Protein AF-A0A920SS11-F1 (afdb_monomer_lite)

Secondary structure (DSSP, 8-state):
-HHHHHHHHHHHHHHHHHHT---S-S--S-----HHHHHHS-----GGGHHHHHHHHHHHTT-----------PPPTTTT----HHHHHHHHHHHHHHHHSSPPPPPP---SS-TT-S-----

Foldseek 3Di:
DVVVLVLQQVLQVLLCVLLVDDDNGLQPVDDDDDPVLVVQFPDDDDDSLRSLLVSNQCSLLVHDDDDDDDDDDDDDVVNPDPDDVVSSVVNSVSNCDNRPDDDGRHHDDDDPDDPVPPDPPDD

Structure (mmCIF, N/CA/C/O backbone):
data_AF-A0A920SS11-F1
#
_entry.id   AF-A0A920SS11-F1
#
loop_
_atom_site.group_PDB
_atom_site.id
_atom_site.type_symbol
_atom_site.label_atom_id
_atom_site.label_alt_id
_atom_site.label_comp_id
_atom_site.label_asym_id
_atom_site.label_entity_id
_atom_site.label_seq_id
_atom_site.pdbx_PDB_ins_code
_atom_site.Cartn_x
_atom_site.Cartn_y
_atom_site.Cartn_z
_atom_site.occupancy
_atom_site.B_iso_or_equiv
_atom_site.auth_seq_id
_atom_site.auth_comp_id
_atom_site.auth_asym_id
_atom_site.auth_atom_id
_atom_site.pdbx_PDB_model_num
ATOM 1 N N . MET A 1 1 ? 10.824 -3.986 -18.381 1.00 70.19 1 MET A N 1
ATOM 2 C CA . MET A 1 1 ? 9.404 -4.287 -18.089 1.00 70.19 1 MET A CA 1
ATOM 3 C C . MET A 1 1 ? 9.231 -5.638 -17.402 1.00 70.19 1 MET A C 1
ATOM 5 O O . MET A 1 1 ? 8.760 -5.638 -16.275 1.00 70.19 1 MET A O 1
ATOM 9 N N . PHE A 1 2 ? 9.678 -6.755 -17.994 1.00 80.94 2 PHE A N 1
ATOM 10 C CA . PHE A 1 2 ? 9.505 -8.106 -17.424 1.00 80.94 2 PHE A CA 1
ATOM 11 C C . PHE A 1 2 ? 9.965 -8.250 -15.960 1.00 80.94 2 PHE A C 1
ATOM 13 O O . PHE A 1 2 ? 9.149 -8.534 -15.092 1.00 80.94 2 PHE A O 1
ATOM 20 N N . TRP A 1 3 ? 11.227 -7.936 -15.648 1.00 81.94 3 TRP A N 1
ATOM 21 C CA . TRP A 1 3 ? 11.760 -8.045 -14.278 1.00 81.94 3 TRP A CA 1
ATOM 22 C C . TRP A 1 3 ? 11.054 -7.156 -13.247 1.00 81.94 3 TRP A C 1
ATOM 24 O O . TRP A 1 3 ? 11.033 -7.484 -12.068 1.00 81.94 3 TRP A O 1
ATOM 34 N N . HIS A 1 4 ? 10.437 -6.053 -13.683 1.00 82.00 4 HIS A N 1
ATOM 35 C CA . HIS A 1 4 ? 9.613 -5.231 -12.790 1.00 82.00 4 HIS A CA 1
ATOM 36 C C . HIS A 1 4 ? 8.286 -5.903 -12.494 1.00 82.00 4 HIS A C 1
ATOM 38 O O . HIS A 1 4 ? 7.855 -5.903 -11.353 1.00 82.00 4 HIS A O 1
ATOM 44 N N . SER A 1 5 ? 7.658 -6.497 -13.509 1.00 83.75 5 SER A N 1
ATOM 45 C CA . SER A 1 5 ? 6.433 -7.268 -13.313 1.00 83.75 5 SER A CA 1
ATOM 46 C C . SER A 1 5 ? 6.680 -8.452 -12.376 1.00 83.75 5 SER A C 1
ATOM 48 O O . SER A 1 5 ? 5.892 -8.674 -11.464 1.00 83.75 5 SER A O 1
ATOM 50 N N . VAL A 1 6 ? 7.810 -9.151 -12.525 1.00 86.81 6 VAL A N 1
ATOM 51 C CA . VAL A 1 6 ? 8.217 -10.220 -11.598 1.00 86.81 6 VAL A CA 1
ATOM 52 C C . VAL A 1 6 ? 8.430 -9.677 -10.181 1.00 86.81 6 VAL A C 1
ATOM 54 O O . VAL A 1 6 ? 7.916 -10.258 -9.230 1.00 86.81 6 VAL A O 1
ATOM 57 N N . GLY A 1 7 ? 9.128 -8.546 -10.033 1.00 88.19 7 GLY A N 1
ATOM 58 C CA . GLY A 1 7 ? 9.332 -7.895 -8.736 1.00 88.19 7 GLY A CA 1
ATOM 59 C C . GLY A 1 7 ? 8.022 -7.489 -8.056 1.00 88.19 7 GLY A C 1
ATOM 60 O O . GLY A 1 7 ? 7.806 -7.832 -6.898 1.00 88.19 7 GLY A O 1
ATOM 61 N N . ASN A 1 8 ? 7.112 -6.837 -8.783 1.00 88.94 8 ASN A N 1
ATOM 62 C CA . ASN A 1 8 ? 5.800 -6.444 -8.263 1.00 88.94 8 ASN A CA 1
ATOM 63 C C . ASN A 1 8 ? 4.955 -7.661 -7.867 1.00 88.94 8 ASN A C 1
ATOM 65 O O . ASN A 1 8 ? 4.310 -7.644 -6.821 1.00 88.94 8 ASN A O 1
ATOM 69 N N . ARG A 1 9 ? 4.994 -8.744 -8.654 1.00 90.38 9 ARG A N 1
ATOM 70 C CA . ARG A 1 9 ? 4.311 -10.001 -8.311 1.00 90.38 9 ARG A CA 1
ATOM 71 C C . ARG A 1 9 ? 4.872 -10.630 -7.041 1.00 90.38 9 ARG A C 1
ATOM 73 O O . ARG A 1 9 ? 4.100 -11.113 -6.223 1.00 90.38 9 ARG A O 1
ATOM 80 N N . LEU A 1 10 ? 6.191 -10.595 -6.850 1.00 92.38 10 LEU A N 1
ATOM 81 C CA . LEU A 1 10 ? 6.817 -11.080 -5.620 1.00 92.38 10 LEU A CA 1
ATOM 82 C C . LEU A 1 10 ? 6.402 -10.237 -4.405 1.00 92.38 10 LEU A C 1
ATOM 84 O O . LEU A 1 10 ? 6.041 -10.797 -3.375 1.00 92.38 10 LEU A O 1
ATOM 88 N N . LEU A 1 11 ? 6.416 -8.905 -4.526 1.00 92.44 11 LEU A N 1
ATOM 89 C CA . LEU A 1 11 ? 5.961 -8.006 -3.458 1.00 92.44 11 LEU A CA 1
ATOM 90 C C . LEU A 1 11 ? 4.481 -8.233 -3.126 1.00 92.44 11 LEU A C 1
ATOM 92 O O . LEU A 1 11 ? 4.122 -8.322 -1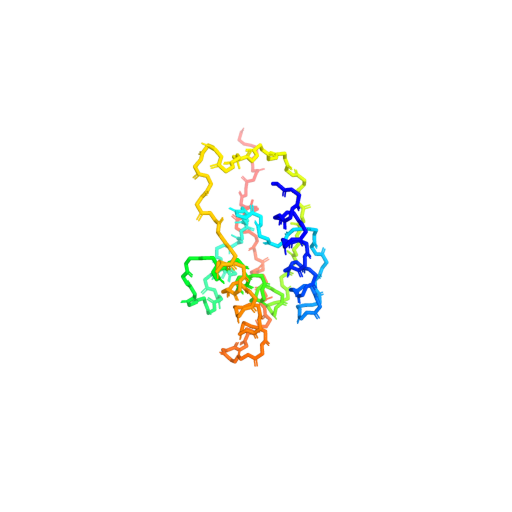.955 1.00 92.44 11 LEU A O 1
ATOM 96 N N . THR A 1 12 ? 3.643 -8.399 -4.149 1.00 93.88 12 THR A N 1
ATOM 97 C CA . THR A 1 12 ? 2.215 -8.702 -3.989 1.00 93.88 12 THR A CA 1
ATOM 98 C C . THR A 1 12 ? 2.014 -10.036 -3.278 1.00 93.88 12 THR A C 1
ATOM 100 O O . THR A 1 12 ? 1.271 -10.097 -2.305 1.00 93.88 12 THR A O 1
ATOM 103 N N . LEU A 1 13 ? 2.736 -11.087 -3.680 1.00 94.50 13 LEU A N 1
ATOM 104 C CA . LEU A 1 13 ? 2.679 -12.392 -3.021 1.00 94.50 13 LEU A CA 1
ATOM 105 C C . LEU A 1 13 ? 3.048 -12.297 -1.534 1.00 94.50 13 LEU A C 1
ATOM 107 O O . LEU A 1 13 ? 2.334 -12.828 -0.690 1.00 94.50 13 LEU A O 1
ATOM 111 N N . LEU A 1 14 ? 4.140 -11.604 -1.204 1.00 93.81 14 LEU A N 1
ATOM 112 C CA . LEU A 1 14 ? 4.574 -11.434 0.185 1.00 93.81 14 LEU A CA 1
ATOM 113 C C . LEU A 1 14 ? 3.571 -10.619 1.007 1.00 93.81 14 LEU A C 1
ATOM 115 O O . LEU A 1 14 ? 3.307 -10.963 2.156 1.00 93.81 14 LEU A O 1
ATOM 119 N N . SER A 1 15 ? 2.988 -9.574 0.416 1.00 93.81 15 SER A N 1
ATOM 120 C CA . SER A 1 15 ? 1.904 -8.820 1.045 1.00 93.81 15 SER A CA 1
ATOM 121 C C . SER A 1 15 ? 0.709 -9.726 1.333 1.00 93.81 15 SER A C 1
ATOM 123 O O . SER A 1 15 ? 0.244 -9.762 2.468 1.00 93.81 15 SER A O 1
ATOM 125 N N . ASN A 1 16 ? 0.250 -10.494 0.342 1.00 95.56 16 ASN A N 1
ATOM 126 C CA . ASN A 1 16 ? -0.888 -11.404 0.467 1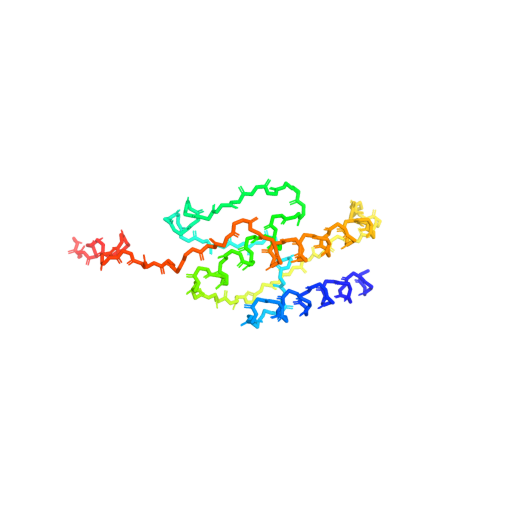.00 95.56 16 ASN A CA 1
ATOM 127 C C . ASN A 1 16 ? -0.664 -12.450 1.568 1.00 95.56 16 ASN A C 1
ATOM 129 O O . ASN A 1 16 ? -1.544 -12.653 2.393 1.00 95.56 16 ASN A O 1
ATOM 133 N N . ILE A 1 17 ? 0.534 -13.045 1.648 1.00 95.31 17 ILE A N 1
ATOM 134 C CA . ILE A 1 17 ? 0.886 -14.016 2.700 1.00 95.31 17 ILE A CA 1
ATOM 135 C C . ILE A 1 17 ? 0.747 -13.411 4.103 1.00 95.31 17 ILE A C 1
ATOM 137 O O . ILE A 1 17 ? 0.275 -14.081 5.015 1.00 95.31 17 ILE A O 1
ATOM 141 N N . LEU A 1 18 ? 1.181 -12.164 4.297 1.00 94.38 18 LEU A N 1
ATOM 142 C CA . LEU A 1 18 ? 1.188 -11.535 5.622 1.00 94.38 18 LEU A CA 1
ATOM 143 C C . LEU A 1 18 ? -0.155 -10.915 6.015 1.00 94.38 18 LEU A C 1
ATOM 145 O O . LEU A 1 18 ? -0.440 -10.783 7.201 1.00 94.38 18 LEU A O 1
ATOM 149 N N . THR A 1 19 ? -0.951 -10.510 5.029 1.00 93.00 19 THR A N 1
ATOM 150 C CA . THR A 1 19 ? -2.236 -9.828 5.243 1.00 93.00 19 THR A CA 1
ATOM 151 C C . THR A 1 19 ? -3.442 -10.749 5.094 1.00 93.00 19 THR A C 1
ATOM 153 O O . THR A 1 19 ? -4.543 -10.342 5.451 1.00 93.00 19 THR A O 1
ATOM 156 N N . ASP A 1 20 ? -3.239 -11.964 4.578 1.00 94.19 20 ASP A N 1
ATOM 157 C CA . ASP A 1 20 ? -4.290 -12.928 4.230 1.00 94.19 20 ASP A CA 1
ATOM 158 C C . ASP A 1 20 ? -5.342 -12.346 3.262 1.00 94.19 20 ASP A C 1
ATOM 160 O O . ASP A 1 20 ? -6.539 -12.619 3.341 1.00 94.19 20 ASP A O 1
ATOM 164 N N . VAL A 1 21 ? -4.888 -11.498 2.332 1.00 93.44 21 VAL A N 1
ATOM 165 C CA . VAL A 1 21 ? -5.701 -10.966 1.226 1.00 93.44 21 VAL A CA 1
ATOM 166 C C . VAL A 1 21 ? -5.254 -11.578 -0.096 1.00 93.44 21 VAL A C 1
ATOM 168 O O . VAL A 1 21 ? -4.126 -12.045 -0.229 1.00 93.44 21 VAL A O 1
ATOM 171 N N . ASN A 1 22 ? -6.124 -11.551 -1.104 1.00 94.12 22 ASN A N 1
ATOM 172 C CA . ASN A 1 22 ? -5.834 -12.110 -2.423 1.00 94.12 22 ASN A CA 1
ATOM 173 C C . ASN A 1 22 ? -5.913 -11.030 -3.512 1.00 94.12 22 ASN A C 1
ATOM 175 O O . ASN A 1 22 ? -6.918 -10.923 -4.211 1.00 94.12 22 ASN A O 1
ATOM 179 N N . LEU A 1 23 ? -4.866 -10.209 -3.618 1.00 93.50 23 LEU A N 1
ATOM 180 C CA . LEU A 1 23 ? -4.725 -9.180 -4.658 1.00 93.50 23 LEU A CA 1
ATOM 181 C C . LEU A 1 23 ? -3.851 -9.681 -5.812 1.00 93.50 23 LEU A C 1
ATOM 183 O O . LEU A 1 23 ? -2.884 -10.411 -5.575 1.00 93.50 23 LEU A O 1
ATOM 187 N N . THR A 1 24 ? -4.154 -9.274 -7.047 1.00 91.44 24 THR A N 1
ATOM 188 C CA . THR A 1 24 ? -3.309 -9.572 -8.217 1.00 91.44 24 THR A CA 1
ATOM 189 C C . THR A 1 24 ? -2.197 -8.544 -8.401 1.00 91.44 24 THR A C 1
ATOM 191 O O . THR A 1 24 ? -1.118 -8.894 -8.889 1.00 91.44 24 THR A O 1
ATOM 194 N N . ASP A 1 25 ? -2.420 -7.310 -7.946 1.00 90.44 25 ASP A N 1
ATOM 195 C CA . ASP A 1 25 ? -1.399 -6.275 -7.814 1.00 90.44 25 ASP A CA 1
ATOM 196 C C . ASP A 1 25 ? -1.657 -5.454 -6.546 1.00 90.44 25 ASP A C 1
ATOM 198 O O . ASP A 1 25 ? -2.734 -4.897 -6.347 1.00 90.44 25 ASP A O 1
ATOM 202 N N . MET A 1 26 ? -0.674 -5.383 -5.652 1.00 93.06 26 MET A N 1
ATOM 203 C CA . MET A 1 26 ? -0.765 -4.538 -4.459 1.00 93.06 26 MET A CA 1
ATOM 204 C C . MET A 1 26 ? -0.294 -3.102 -4.740 1.00 93.06 26 MET A C 1
ATOM 206 O O . MET A 1 26 ? -0.858 -2.167 -4.169 1.00 93.06 26 MET A O 1
ATOM 210 N N . GLU A 1 27 ? 0.656 -2.924 -5.665 1.00 88.75 27 GLU A N 1
ATOM 211 C CA . GLU A 1 27 ? 1.353 -1.665 -5.996 1.00 88.75 27 GLU A CA 1
ATOM 212 C C . GLU A 1 27 ? 0.662 -0.923 -7.159 1.00 88.75 27 GLU A C 1
ATOM 214 O O . GLU A 1 27 ? 1.289 -0.368 -8.067 1.00 88.75 27 GLU A O 1
ATOM 219 N N . THR A 1 28 ? -0.670 -0.936 -7.135 1.00 83.19 28 THR A N 1
ATOM 220 C CA . THR A 1 28 ? -1.546 -0.416 -8.201 1.00 83.19 28 THR A CA 1
ATOM 221 C C . THR A 1 28 ? -1.456 1.092 -8.405 1.00 83.19 28 THR A C 1
ATOM 223 O O . THR A 1 28 ? -1.879 1.591 -9.448 1.00 83.19 28 THR A O 1
ATOM 226 N N . CYS A 1 29 ? -0.936 1.834 -7.419 1.00 83.88 29 CYS A N 1
ATOM 227 C CA . CYS A 1 29 ? -0.896 3.300 -7.409 1.00 83.88 29 CYS A CA 1
ATOM 228 C C . CYS A 1 29 ? -2.284 3.973 -7.503 1.00 83.88 29 CYS A C 1
ATOM 230 O O . CYS A 1 29 ? -2.359 5.193 -7.670 1.00 83.88 29 CYS A O 1
ATOM 232 N N . TYR A 1 30 ? -3.376 3.205 -7.414 1.00 88.88 30 TYR A N 1
ATOM 233 C CA . TYR A 1 30 ? -4.746 3.702 -7.445 1.00 88.88 30 TYR A CA 1
ATOM 234 C C . TYR A 1 30 ? -5.614 2.891 -6.483 1.00 88.88 30 TYR A C 1
ATOM 236 O O . TYR A 1 30 ? -6.000 1.760 -6.768 1.00 88.88 30 TYR A O 1
ATOM 244 N N . LYS A 1 31 ? -5.941 3.484 -5.332 1.00 93.50 31 LYS A N 1
ATOM 245 C CA . LYS A 1 31 ? -6.821 2.889 -4.322 1.00 93.50 31 LYS A CA 1
ATOM 246 C C . LYS A 1 31 ? -7.898 3.896 -3.949 1.00 93.50 31 LYS A C 1
ATOM 248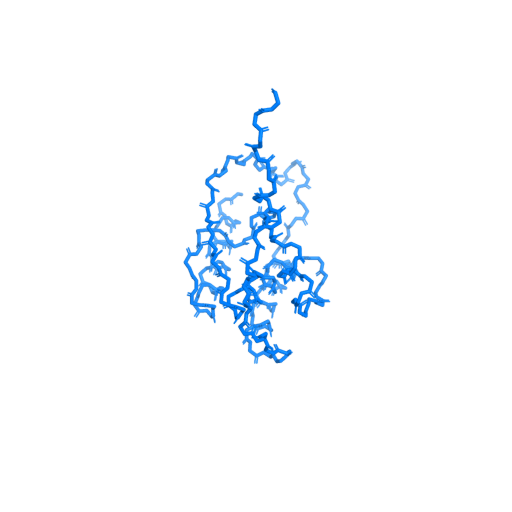 O O . LYS A 1 31 ? -7.595 5.038 -3.609 1.00 93.50 31 LYS A O 1
ATOM 253 N N . MET A 1 32 ? -9.153 3.466 -3.997 1.00 94.00 32 MET A N 1
ATOM 254 C CA . MET A 1 32 ? -10.291 4.252 -3.533 1.00 94.00 32 MET A CA 1
ATOM 255 C C . MET A 1 32 ? -10.773 3.677 -2.207 1.00 94.00 32 MET A C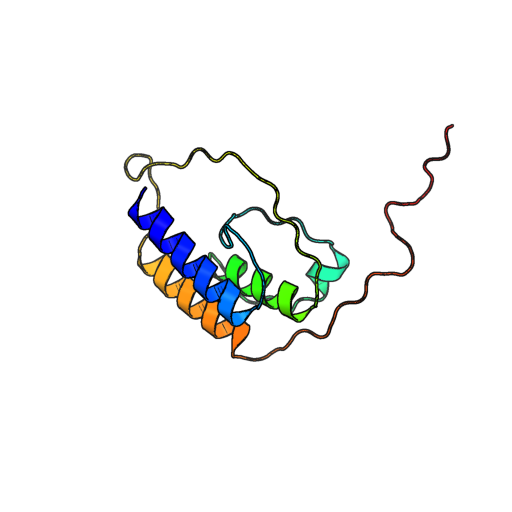 1
ATOM 257 O O . MET A 1 32 ? -11.003 2.476 -2.088 1.00 94.00 32 MET A O 1
ATOM 261 N N . ILE A 1 33 ? -10.870 4.532 -1.193 1.00 94.94 33 ILE A N 1
ATOM 262 C CA . ILE A 1 33 ? -11.143 4.125 0.185 1.00 94.94 33 ILE A CA 1
ATOM 263 C C . ILE A 1 33 ? -12.167 5.091 0.753 1.00 94.94 33 ILE A C 1
ATOM 265 O O . ILE A 1 33 ? -12.097 6.296 0.504 1.00 94.94 33 ILE A O 1
ATOM 269 N N . ARG A 1 34 ? -13.108 4.572 1.542 1.00 92.56 34 ARG A N 1
ATOM 270 C CA . ARG A 1 34 ? -14.034 5.427 2.276 1.00 92.56 34 ARG A CA 1
ATOM 271 C C . ARG A 1 34 ? -13.273 6.346 3.232 1.00 92.56 34 ARG A C 1
ATOM 273 O O . ARG A 1 34 ? -12.354 5.916 3.928 1.00 92.56 34 ARG A O 1
ATOM 280 N N . THR A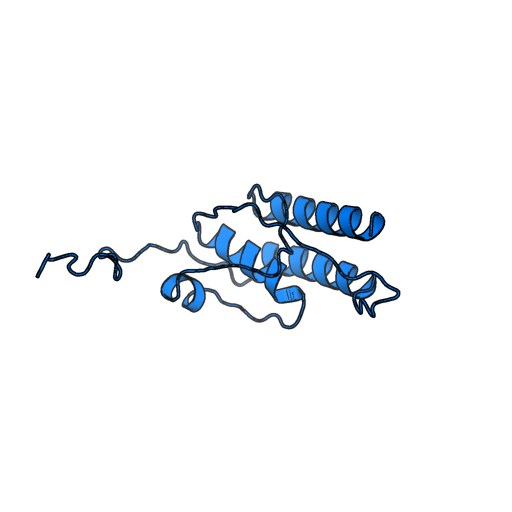 1 35 ? -13.681 7.608 3.284 1.00 92.94 35 THR A N 1
ATOM 281 C CA . THR A 1 35 ? -12.997 8.642 4.070 1.00 92.94 35 THR A CA 1
ATOM 282 C C . THR A 1 35 ? -12.961 8.328 5.567 1.00 92.94 35 THR A C 1
ATOM 284 O O . THR A 1 35 ? -11.948 8.571 6.217 1.00 92.94 35 THR A O 1
ATOM 287 N N . ASP A 1 36 ? -14.047 7.790 6.119 1.00 92.81 36 ASP A N 1
ATOM 288 C CA . ASP A 1 36 ? -14.158 7.402 7.529 1.00 92.81 36 ASP A CA 1
ATOM 289 C C . ASP A 1 36 ? -13.191 6.269 7.895 1.00 92.81 36 ASP A C 1
ATOM 291 O O . ASP A 1 36 ? -12.448 6.380 8.870 1.00 92.81 36 ASP A O 1
ATOM 295 N N . LEU A 1 37 ? -13.135 5.225 7.065 1.00 94.81 37 LEU A N 1
ATOM 296 C CA . LEU A 1 37 ? -12.163 4.145 7.192 1.00 94.81 37 LEU A CA 1
ATOM 297 C C . LEU A 1 37 ? -10.738 4.692 7.092 1.00 94.81 37 LEU A C 1
ATOM 299 O O . LEU A 1 37 ? -9.950 4.472 8.005 1.00 94.81 37 LEU A O 1
ATOM 303 N N . LEU A 1 38 ? -10.417 5.464 6.048 1.00 95.19 38 LEU A N 1
ATOM 304 C CA . LEU A 1 38 ? -9.072 6.010 5.836 1.00 95.19 38 LEU A CA 1
ATOM 305 C C . LEU A 1 38 ? -8.584 6.836 7.035 1.00 95.19 38 LEU A C 1
ATOM 307 O O . LEU A 1 38 ? -7.438 6.692 7.452 1.00 95.19 38 LEU A O 1
ATOM 311 N N . ARG A 1 39 ? -9.457 7.671 7.614 1.00 93.38 39 ARG A N 1
ATOM 312 C CA . ARG A 1 39 ? -9.135 8.508 8.782 1.00 93.38 39 ARG A CA 1
ATOM 313 C C . ARG A 1 39 ? -8.881 7.709 10.060 1.00 93.38 39 ARG A C 1
ATOM 315 O O . ARG A 1 39 ? -8.204 8.220 10.946 1.00 93.38 39 ARG A O 1
ATOM 322 N N . SER A 1 40 ? -9.405 6.489 10.166 1.00 93.69 40 SER A N 1
ATOM 323 C CA . SER A 1 40 ? -9.141 5.605 11.307 1.00 93.69 40 SER A CA 1
ATOM 324 C C . SER A 1 40 ? -7.795 4.876 11.229 1.00 93.69 40 SER A C 1
ATOM 326 O O . SER A 1 40 ? -7.332 4.342 12.238 1.00 93.69 40 SER A O 1
ATOM 328 N N . LEU A 1 41 ? -7.150 4.840 10.056 1.00 94.56 41 LEU A N 1
ATOM 329 C CA . LEU A 1 41 ? -5.914 4.084 9.868 1.00 94.56 41 LEU A CA 1
ATOM 330 C C . LEU A 1 41 ? -4.701 4.890 10.369 1.00 94.56 41 LEU A C 1
ATOM 332 O O . LEU A 1 41 ? -4.505 6.033 9.952 1.00 94.56 41 LEU A O 1
ATOM 336 N N . PRO A 1 42 ? -3.824 4.299 11.200 1.00 93.19 42 PRO A N 1
ATOM 337 C CA . PRO A 1 42 ? -2.598 4.944 11.658 1.00 93.19 42 PRO A CA 1
ATOM 338 C C . PRO A 1 42 ? -1.510 4.857 10.575 1.00 93.19 42 PRO A C 1
ATOM 340 O O . PRO A 1 42 ? -0.586 4.048 10.668 1.00 93.19 42 PRO A O 1
ATOM 343 N N . LEU A 1 43 ? -1.647 5.663 9.522 1.00 93.06 43 LEU A N 1
ATOM 344 C CA . LEU A 1 43 ? -0.686 5.738 8.419 1.00 93.06 43 LEU A CA 1
ATOM 345 C C . LEU A 1 43 ? 0.463 6.684 8.775 1.00 93.06 43 LEU A C 1
ATOM 347 O O . LEU A 1 43 ? 0.250 7.787 9.276 1.00 93.06 43 LEU A O 1
ATOM 351 N N . SER A 1 44 ? 1.692 6.260 8.498 1.00 90.06 44 SER A N 1
ATOM 352 C CA . SER A 1 44 ? 2.902 7.003 8.879 1.00 90.06 44 SER A CA 1
ATOM 353 C C . SER A 1 44 ? 3.961 7.046 7.781 1.00 90.06 44 SER A C 1
ATOM 355 O O . SER A 1 44 ? 4.886 7.868 7.814 1.00 90.06 44 SER A O 1
ATOM 357 N N . THR A 1 45 ? 3.849 6.150 6.806 1.00 89.00 45 THR A N 1
ATOM 358 C CA . THR A 1 45 ? 4.846 5.973 5.762 1.00 89.00 45 THR A CA 1
ATOM 359 C C . THR A 1 45 ? 4.783 7.065 4.706 1.00 89.00 45 THR A C 1
ATOM 361 O O . THR A 1 45 ? 3.777 7.736 4.486 1.00 89.00 45 THR A O 1
ATOM 364 N N . LYS A 1 46 ? 5.924 7.275 4.048 1.00 86.44 46 LYS A N 1
ATOM 365 C CA . LYS A 1 46 ? 6.087 8.230 2.951 1.00 86.44 46 LYS A CA 1
ATOM 366 C C . LYS A 1 46 ? 6.581 7.484 1.717 1.00 86.44 46 LYS A C 1
ATOM 368 O O . LYS A 1 46 ? 7.227 6.441 1.836 1.00 86.44 46 LYS A O 1
ATOM 373 N N . ARG A 1 47 ? 6.384 8.086 0.540 1.00 86.75 47 ARG A N 1
ATOM 374 C CA . ARG A 1 47 ? 6.808 7.526 -0.758 1.00 86.75 47 ARG A CA 1
ATOM 375 C C . ARG A 1 47 ? 6.152 6.158 -1.003 1.00 86.75 47 ARG A C 1
ATOM 377 O O . ARG A 1 47 ? 5.003 5.975 -0.635 1.00 86.75 47 ARG A O 1
ATOM 384 N N . PHE A 1 48 ? 6.886 5.213 -1.589 1.00 83.75 48 PHE A N 1
ATOM 385 C CA . PHE A 1 48 ? 6.417 3.869 -1.931 1.00 83.75 48 PHE A CA 1
ATOM 386 C C . PHE A 1 48 ? 5.980 3.016 -0.734 1.00 83.75 48 PHE A C 1
ATOM 388 O O . PHE A 1 48 ? 5.301 2.024 -0.929 1.00 83.75 48 PHE A O 1
ATOM 395 N N . GLY A 1 49 ? 6.325 3.388 0.504 1.00 87.12 49 GLY A N 1
ATOM 396 C CA . GLY A 1 49 ? 5.885 2.633 1.683 1.00 87.12 49 GLY A CA 1
ATOM 397 C C . GLY A 1 49 ? 4.382 2.716 1.959 1.00 87.12 49 GLY A C 1
ATOM 398 O O . GLY A 1 49 ? 3.867 1.871 2.690 1.00 87.12 49 GLY A O 1
ATOM 399 N N . ILE A 1 50 ? 3.694 3.701 1.365 1.00 92.12 50 ILE A N 1
ATOM 400 C CA . ILE A 1 50 ? 2.270 3.934 1.611 1.00 92.12 50 ILE A CA 1
ATOM 401 C C . ILE A 1 50 ? 1.395 2.807 1.077 1.00 92.12 50 ILE A C 1
ATOM 403 O O . ILE A 1 50 ? 0.455 2.423 1.757 1.00 92.12 50 ILE A O 1
ATOM 407 N N . GLU A 1 51 ? 1.715 2.237 -0.085 1.00 91.69 51 GLU A N 1
ATOM 408 C CA . GLU A 1 51 ? 0.919 1.171 -0.703 1.00 91.69 51 GLU A CA 1
ATOM 409 C C . GLU A 1 51 ? 0.936 -0.117 0.155 1.00 91.69 51 GLU A C 1
ATOM 411 O O . GLU A 1 51 ? -0.152 -0.601 0.505 1.00 91.69 51 GLU A O 1
ATOM 416 N N . PRO A 1 52 ? 2.111 -0.625 0.602 1.00 92.88 52 PRO A N 1
ATOM 417 C CA . PRO A 1 52 ? 2.184 -1.725 1.560 1.00 92.88 52 PRO A CA 1
ATOM 418 C C . PRO A 1 52 ? 1.491 -1.436 2.890 1.00 92.88 52 PRO A C 1
ATOM 420 O O . PRO A 1 52 ? 0.709 -2.263 3.359 1.00 92.88 52 PRO A O 1
ATOM 423 N N . GLU A 1 53 ? 1.764 -0.276 3.507 1.00 94.56 53 GLU A N 1
ATOM 424 C CA . GLU A 1 53 ? 1.188 0.058 4.814 1.00 94.56 53 GLU A CA 1
ATOM 425 C C . GLU A 1 53 ? -0.332 0.135 4.711 1.00 94.56 53 GLU A C 1
ATOM 427 O O . GLU A 1 53 ? -1.028 -0.525 5.474 1.00 94.56 53 GLU A O 1
ATOM 432 N N . LEU A 1 54 ? -0.854 0.869 3.732 1.00 95.12 54 LEU A N 1
ATOM 433 C CA . LEU A 1 54 ? -2.285 1.033 3.518 1.00 95.12 54 LEU A CA 1
ATOM 434 C C . LEU A 1 54 ? -2.984 -0.310 3.303 1.00 95.12 54 LEU A C 1
ATOM 436 O O . LEU A 1 54 ? -4.009 -0.565 3.930 1.00 95.12 54 LEU A O 1
ATOM 440 N N . THR A 1 55 ? -2.405 -1.193 2.488 1.00 95.19 55 THR A N 1
ATOM 441 C CA . THR A 1 55 ? -2.953 -2.537 2.249 1.00 95.19 55 THR A CA 1
ATOM 442 C C . THR A 1 55 ? -2.986 -3.364 3.537 1.00 95.19 55 THR A C 1
ATOM 444 O O . THR A 1 55 ? -4.025 -3.934 3.868 1.00 95.19 55 THR A O 1
ATOM 447 N N . ALA A 1 56 ? -1.903 -3.358 4.320 1.00 95.25 56 ALA A N 1
ATOM 448 C CA . ALA A 1 56 ? -1.853 -4.058 5.603 1.00 95.25 56 ALA A CA 1
ATOM 449 C C . ALA A 1 56 ? -2.855 -3.495 6.623 1.00 95.25 56 ALA A C 1
ATOM 451 O O . ALA A 1 56 ? -3.544 -4.253 7.304 1.00 95.25 56 ALA A O 1
ATOM 452 N N . ARG A 1 57 ? -2.989 -2.165 6.708 1.00 95.75 57 ARG A N 1
ATOM 453 C CA . ARG A 1 57 ? -3.944 -1.507 7.612 1.00 95.75 57 ARG A CA 1
ATOM 454 C C . ARG A 1 57 ? -5.395 -1.797 7.229 1.00 95.75 57 ARG A C 1
ATOM 456 O O . ARG A 1 57 ? -6.206 -2.030 8.120 1.00 95.75 57 ARG A O 1
ATOM 463 N N . LEU A 1 58 ? -5.716 -1.830 5.935 1.00 95.62 58 LEU A N 1
ATOM 464 C CA . LEU A 1 58 ? -7.047 -2.202 5.444 1.00 95.62 58 LEU A CA 1
ATOM 465 C C . LEU A 1 58 ? -7.385 -3.664 5.764 1.00 95.62 58 LEU A C 1
ATOM 467 O O . LEU A 1 58 ? -8.491 -3.939 6.229 1.00 95.62 58 LEU A O 1
ATOM 471 N N . ALA A 1 59 ? -6.430 -4.578 5.574 1.00 94.94 59 ALA A N 1
ATOM 472 C CA . ALA A 1 59 ? -6.598 -5.986 5.924 1.00 94.94 59 ALA A CA 1
ATOM 473 C C . ALA A 1 59 ? -6.832 -6.171 7.434 1.00 94.94 59 ALA A C 1
ATOM 475 O O . ALA A 1 59 ? -7.811 -6.796 7.840 1.00 94.94 59 ALA A O 1
ATOM 476 N N . GLN A 1 60 ? -6.003 -5.540 8.276 1.00 94.44 60 GLN A N 1
ATOM 477 C CA . GLN A 1 60 ? -6.152 -5.558 9.740 1.00 94.44 60 GLN A CA 1
ATOM 478 C C . GLN A 1 60 ? -7.497 -4.971 10.199 1.00 94.44 60 GLN A C 1
ATOM 480 O O . GLN A 1 60 ? -8.139 -5.517 11.097 1.00 94.44 60 GLN A O 1
ATOM 485 N N . ALA A 1 61 ? -7.958 -3.896 9.552 1.00 95.38 61 ALA A N 1
ATOM 486 C CA . ALA A 1 61 ? -9.256 -3.285 9.823 1.00 95.38 61 ALA A CA 1
ATOM 487 C C . ALA A 1 61 ? -10.449 -4.175 9.417 1.00 95.38 61 ALA A C 1
ATOM 489 O O . ALA A 1 61 ? -11.586 -3.844 9.750 1.00 95.38 61 ALA A O 1
ATOM 490 N N . GLY A 1 62 ? -10.226 -5.290 8.711 1.00 94.31 62 GLY A N 1
ATOM 491 C CA . GLY A 1 62 ? -11.291 -6.146 8.188 1.00 94.31 62 GLY A CA 1
ATOM 492 C C . GLY A 1 62 ? -12.075 -5.492 7.048 1.00 94.31 62 GLY A C 1
ATOM 493 O O . GLY A 1 62 ? -13.259 -5.782 6.865 1.00 94.31 62 GLY A O 1
ATOM 494 N N . ALA A 1 63 ? -11.444 -4.577 6.306 1.00 94.50 63 ALA A N 1
ATOM 495 C CA . ALA A 1 63 ? -12.073 -3.917 5.173 1.00 94.50 63 ALA A CA 1
ATOM 496 C C . ALA A 1 63 ? -12.369 -4.923 4.051 1.00 94.50 63 ALA A C 1
ATOM 498 O O . ALA A 1 63 ? -11.578 -5.820 3.765 1.00 94.50 63 ALA A O 1
ATOM 499 N N . ARG A 1 64 ? -13.502 -4.743 3.365 1.00 92.81 64 ARG A N 1
ATOM 500 C CA . ARG A 1 64 ? -13.803 -5.490 2.138 1.00 92.81 64 ARG A CA 1
ATOM 501 C C . ARG A 1 64 ? -13.051 -4.843 0.981 1.00 92.81 64 ARG A C 1
ATOM 503 O O . ARG A 1 64 ? -13.312 -3.684 0.664 1.00 92.81 64 ARG A O 1
ATOM 510 N N . ILE A 1 65 ? -12.128 -5.582 0.376 1.00 94.62 65 ILE A N 1
ATOM 511 C CA . ILE A 1 65 ? -11.288 -5.091 -0.717 1.00 94.62 65 ILE A CA 1
ATOM 512 C C . ILE A 1 65 ? -11.775 -5.711 -2.024 1.00 94.62 65 ILE A C 1
ATOM 514 O O . ILE A 1 65 ? -11.916 -6.928 -2.120 1.00 94.62 65 ILE A O 1
ATOM 518 N N . TYR A 1 66 ? -12.023 -4.864 -3.021 1.00 93.81 66 TYR A N 1
ATOM 519 C CA . TYR A 1 66 ? -12.379 -5.277 -4.373 1.00 93.81 66 TYR A CA 1
ATOM 520 C C . TYR A 1 66 ? -11.313 -4.794 -5.342 1.00 93.81 66 TYR A C 1
ATOM 522 O O . TYR A 1 66 ? -10.881 -3.642 -5.277 1.00 93.81 66 TYR A O 1
ATOM 530 N N . GLU A 1 67 ? -10.916 -5.676 -6.249 1.00 93.44 67 GLU A N 1
ATOM 531 C CA . GLU A 1 67 ? -9.983 -5.353 -7.315 1.00 93.44 67 GLU A CA 1
ATOM 532 C C . GLU A 1 67 ? -10.757 -5.144 -8.616 1.00 93.44 67 GLU A C 1
ATOM 534 O O . GLU A 1 67 ? -11.580 -5.974 -9.007 1.00 93.44 67 GLU A O 1
ATOM 539 N N . LEU A 1 68 ? -10.511 -4.010 -9.271 1.00 92.44 68 LEU A N 1
ATOM 540 C CA . LEU A 1 68 ? -11.104 -3.680 -10.561 1.00 92.44 68 LEU A CA 1
ATOM 541 C C . LEU A 1 68 ? -10.012 -3.728 -11.633 1.00 92.44 68 LEU A C 1
ATOM 543 O O . LEU A 1 68 ? -8.954 -3.123 -11.441 1.00 92.44 68 LEU A O 1
ATOM 547 N N . PRO A 1 69 ? -10.242 -4.416 -12.764 1.00 89.00 69 PRO A N 1
ATOM 548 C CA . PRO A 1 69 ? -9.249 -4.497 -13.820 1.00 89.00 69 PRO A CA 1
ATOM 549 C C . PRO A 1 69 ? -9.031 -3.117 -14.446 1.00 89.00 69 PRO A C 1
ATOM 551 O O . PRO A 1 69 ? -9.979 -2.450 -14.863 1.00 89.00 69 PRO A O 1
ATOM 554 N N . ILE A 1 70 ? -7.767 -2.711 -14.560 1.00 85.12 70 ILE A N 1
ATOM 555 C CA . ILE A 1 70 ? -7.361 -1.482 -15.246 1.00 85.12 70 ILE A CA 1
ATOM 556 C C . ILE A 1 70 ? -6.376 -1.798 -16.368 1.00 85.12 70 ILE A C 1
ATOM 558 O O . ILE A 1 70 ? -5.570 -2.722 -16.279 1.00 85.12 70 ILE A O 1
ATOM 562 N N . SER A 1 71 ? -6.421 -1.003 -17.435 1.00 84.25 71 SER A N 1
ATOM 563 C CA . SER A 1 71 ? -5.413 -1.044 -18.496 1.00 84.25 71 SER A CA 1
ATOM 564 C C . SER A 1 71 ? -4.369 0.039 -18.245 1.00 84.25 71 SER A C 1
ATOM 566 O O . SER A 1 71 ? -4.697 1.224 -18.224 1.00 84.25 71 SER A O 1
ATOM 568 N N . TYR A 1 72 ? -3.107 -0.355 -18.070 1.00 80.81 72 TYR A N 1
ATOM 569 C CA . TYR A 1 72 ? -2.002 0.569 -17.818 1.00 80.81 72 TYR A CA 1
ATOM 570 C C . TYR A 1 72 ? -0.954 0.511 -18.933 1.00 80.81 72 TYR A C 1
ATOM 572 O O . TYR A 1 72 ? -0.403 -0.546 -19.236 1.00 80.81 72 TYR A O 1
ATOM 580 N N . HIS A 1 73 ? -0.630 1.675 -19.499 1.00 79.12 73 HIS A N 1
ATOM 581 C CA . HIS A 1 73 ? 0.469 1.838 -20.448 1.00 79.12 73 HIS A CA 1
ATOM 582 C C . HIS A 1 73 ? 1.698 2.355 -19.702 1.00 79.12 73 HIS A C 1
ATOM 584 O O . HIS A 1 73 ? 1.841 3.547 -19.426 1.00 79.12 73 HIS A O 1
ATOM 590 N N . GLY A 1 74 ? 2.575 1.430 -19.315 1.00 76.06 74 GLY A N 1
ATOM 591 C CA . GLY A 1 74 ? 3.768 1.765 -18.550 1.00 76.06 74 GLY A CA 1
ATOM 592 C C . GLY A 1 74 ? 4.844 2.445 -19.385 1.00 76.06 74 GLY A C 1
ATOM 593 O O . GLY A 1 74 ? 5.123 2.038 -20.508 1.00 76.06 74 GLY A O 1
ATOM 594 N N . ARG A 1 75 ? 5.527 3.417 -18.774 1.00 78.00 75 ARG A N 1
ATOM 595 C CA . ARG A 1 75 ? 6.738 4.021 -19.342 1.00 78.00 75 ARG A CA 1
ATOM 596 C C . ARG A 1 75 ? 7.911 3.047 -19.298 1.00 78.00 75 ARG A C 1
ATOM 598 O O . ARG A 1 75 ? 8.152 2.378 -18.285 1.00 78.00 75 ARG A O 1
ATOM 605 N N . SER A 1 76 ? 8.668 2.999 -20.383 1.00 75.38 76 SER A N 1
ATOM 606 C CA . SER A 1 76 ? 9.948 2.306 -20.473 1.00 75.38 76 SER A CA 1
ATOM 607 C C . SER A 1 76 ? 11.053 3.045 -19.705 1.00 75.38 76 SER A C 1
ATOM 609 O O . SER A 1 76 ? 10.904 4.189 -19.269 1.00 75.38 76 SER A O 1
ATOM 611 N N . TYR A 1 77 ? 12.194 2.377 -19.518 1.00 66.00 77 TYR A N 1
ATOM 612 C CA . TYR A 1 77 ? 13.370 3.005 -18.911 1.00 66.00 77 TYR A CA 1
ATOM 613 C C . TYR A 1 77 ? 13.903 4.178 -19.740 1.00 66.00 77 TYR A C 1
ATOM 615 O O . TYR A 1 77 ? 14.290 5.192 -19.166 1.00 66.00 77 TYR A O 1
ATOM 623 N N . SER A 1 78 ? 13.855 4.069 -21.070 1.00 71.38 78 SER A N 1
ATOM 624 C CA . SER A 1 78 ? 14.234 5.137 -22.000 1.00 71.38 78 SER A CA 1
ATOM 625 C C . SER A 1 78 ? 13.300 6.348 -21.934 1.00 71.38 78 SER A C 1
ATOM 627 O O . SER A 1 78 ? 13.740 7.464 -22.170 1.00 71.38 78 SER A O 1
ATOM 629 N N . GLU A 1 79 ? 12.043 6.161 -21.526 1.00 70.44 79 GLU A N 1
ATOM 630 C CA . GLU A 1 79 ? 11.064 7.239 -21.297 1.00 70.44 79 GLU A CA 1
ATOM 631 C C . GLU A 1 79 ? 11.152 7.850 -19.881 1.00 70.44 79 GLU A C 1
ATOM 633 O O . GLU A 1 79 ? 10.252 8.562 -19.428 1.00 70.44 79 GLU A O 1
ATOM 638 N N . GLY A 1 80 ? 12.237 7.566 -19.150 1.00 70.56 80 GLY A N 1
ATOM 639 C CA . GLY A 1 80 ? 12.528 8.192 -17.862 1.00 70.56 80 GLY A CA 1
ATOM 640 C C . GLY A 1 80 ? 11.844 7.532 -16.665 1.00 70.56 80 GLY A C 1
ATOM 641 O O . GLY A 1 80 ? 11.514 8.216 -15.691 1.00 70.56 80 GLY A O 1
ATOM 642 N N . LYS A 1 81 ? 11.623 6.209 -16.693 1.00 71.62 81 LYS A N 1
ATOM 643 C CA . LYS A 1 81 ? 11.192 5.470 -15.496 1.00 71.62 81 LYS A CA 1
ATOM 644 C C . LYS A 1 81 ? 12.251 5.598 -14.391 1.00 71.62 81 LYS A C 1
ATOM 646 O O . LYS A 1 81 ? 13.357 5.087 -14.519 1.00 71.62 81 LYS A O 1
ATOM 651 N N . LYS A 1 82 ? 11.888 6.262 -13.288 1.00 71.12 82 LYS A N 1
ATOM 652 C CA . LYS A 1 82 ? 12.786 6.564 -12.154 1.00 71.12 82 LYS A CA 1
ATOM 653 C C . LYS A 1 82 ? 12.823 5.484 -11.060 1.00 71.12 82 LYS A C 1
ATOM 655 O O . LYS A 1 82 ? 13.494 5.684 -10.056 1.00 71.12 82 LYS A O 1
ATOM 660 N N . ILE A 1 83 ? 12.094 4.380 -11.234 1.00 73.31 83 ILE A N 1
ATOM 661 C CA . ILE A 1 83 ? 11.974 3.300 -10.239 1.00 73.31 83 ILE A CA 1
ATOM 662 C C . ILE A 1 83 ? 13.159 2.340 -10.377 1.00 73.31 83 ILE A C 1
ATOM 664 O O . ILE A 1 83 ? 13.454 1.862 -11.479 1.00 73.31 83 ILE A O 1
ATOM 668 N N . GLY A 1 84 ? 13.823 2.053 -9.259 1.00 77.25 84 GLY A N 1
ATOM 669 C CA . GLY A 1 84 ? 14.968 1.152 -9.185 1.00 77.25 84 GLY A CA 1
ATOM 670 C C . GLY A 1 84 ? 14.800 0.031 -8.159 1.00 77.25 84 GLY A C 1
ATOM 671 O O . GLY A 1 84 ? 13.841 -0.027 -7.396 1.00 77.25 84 GLY A O 1
ATOM 672 N N . TRP A 1 85 ? 15.788 -0.863 -8.101 1.00 79.62 85 TRP A N 1
ATOM 673 C CA . TRP A 1 85 ? 15.801 -1.994 -7.163 1.00 79.62 85 TRP A CA 1
ATOM 674 C C . TRP A 1 85 ? 15.796 -1.561 -5.687 1.00 79.62 85 TRP A C 1
ATOM 676 O O . TRP A 1 85 ? 15.252 -2.266 -4.841 1.00 79.62 85 TRP A O 1
ATOM 686 N N . LYS A 1 86 ? 16.350 -0.378 -5.379 1.00 83.25 86 LYS A N 1
ATOM 687 C CA . LYS A 1 86 ? 16.325 0.211 -4.031 1.00 83.25 86 LYS A CA 1
ATOM 688 C C . LYS A 1 86 ? 14.899 0.494 -3.553 1.00 83.25 86 LYS A C 1
ATOM 690 O O . LYS A 1 86 ? 14.618 0.306 -2.373 1.00 83.25 86 LYS A O 1
ATOM 695 N N . ASP A 1 87 ? 14.007 0.897 -4.460 1.00 83.38 87 ASP A N 1
ATOM 696 C CA . ASP A 1 87 ? 12.596 1.116 -4.136 1.00 83.38 87 ASP A CA 1
ATOM 697 C C . ASP A 1 87 ? 11.913 -0.215 -3.798 1.00 83.38 87 ASP A C 1
ATOM 699 O O . ASP A 1 87 ? 11.190 -0.293 -2.811 1.00 83.38 87 ASP A O 1
ATOM 703 N N . GLY A 1 88 ? 12.234 -1.288 -4.533 1.00 84.19 88 GLY A N 1
ATOM 704 C CA . GLY A 1 88 ? 11.731 -2.638 -4.250 1.00 84.19 88 GLY A CA 1
ATOM 705 C C . GLY A 1 88 ? 12.198 -3.198 -2.901 1.00 84.19 88 GLY A C 1
ATOM 706 O O . GLY A 1 88 ? 11.397 -3.749 -2.150 1.00 84.19 88 GLY A O 1
ATOM 707 N N . VAL A 1 89 ? 13.473 -3.005 -2.541 1.00 87.25 89 VAL A N 1
ATOM 708 C CA . VAL A 1 89 ? 13.986 -3.390 -1.210 1.00 87.25 89 VAL A CA 1
ATOM 709 C C . VAL A 1 89 ? 13.315 -2.570 -0.108 1.00 87.25 89 VAL A C 1
ATOM 711 O O . VAL A 1 89 ? 12.953 -3.113 0.935 1.00 87.25 89 VAL A O 1
ATOM 714 N N . SER A 1 90 ? 13.098 -1.271 -0.340 1.00 87.19 90 SER A N 1
ATOM 715 C CA . SER A 1 90 ? 12.352 -0.439 0.603 1.00 87.19 90 SER A CA 1
ATOM 716 C C . SER A 1 90 ? 10.909 -0.921 0.759 1.00 87.19 90 SER A C 1
ATOM 718 O O . SER A 1 90 ? 10.435 -0.976 1.891 1.00 87.19 90 SER A O 1
ATOM 720 N N . ALA A 1 91 ? 10.220 -1.269 -0.332 1.00 88.88 91 ALA A N 1
ATOM 721 C CA . ALA A 1 91 ? 8.850 -1.781 -0.305 1.00 88.88 91 ALA A CA 1
ATOM 722 C C . ALA A 1 91 ? 8.759 -3.084 0.500 1.00 88.88 91 ALA A C 1
ATOM 724 O O . ALA A 1 91 ? 7.912 -3.198 1.380 1.00 88.88 91 ALA A O 1
ATOM 725 N N . LEU A 1 92 ? 9.701 -4.013 0.302 1.00 90.50 92 LEU A N 1
ATOM 726 C CA . LEU A 1 92 ? 9.795 -5.235 1.104 1.00 90.50 92 LEU A CA 1
ATOM 727 C C . LEU A 1 92 ? 9.952 -4.936 2.603 1.00 90.50 92 LEU A C 1
ATOM 729 O O . LEU A 1 92 ? 9.265 -5.528 3.436 1.00 90.50 92 LEU A O 1
ATOM 733 N N . GLY A 1 93 ? 10.823 -3.984 2.950 1.00 91.44 93 GLY A N 1
ATOM 734 C CA . GLY A 1 93 ? 10.979 -3.528 4.330 1.00 91.44 93 GLY A CA 1
ATOM 735 C C . GLY A 1 93 ? 9.675 -2.985 4.919 1.00 91.44 93 GLY A C 1
ATOM 736 O O . GLY A 1 93 ? 9.358 -3.276 6.069 1.00 91.44 93 GLY A O 1
ATOM 737 N N . TRP A 1 94 ? 8.883 -2.249 4.133 1.00 92.62 94 TRP A N 1
ATOM 738 C CA . TRP A 1 94 ? 7.580 -1.734 4.562 1.00 92.62 94 TRP A CA 1
ATOM 739 C C . TRP A 1 94 ? 6.506 -2.815 4.681 1.00 92.62 94 TRP A C 1
ATOM 741 O O . TRP A 1 94 ? 5.723 -2.760 5.628 1.00 92.62 94 TRP A O 1
ATOM 751 N N . ILE A 1 95 ? 6.495 -3.814 3.795 1.00 92.75 95 ILE A N 1
ATOM 752 C CA . ILE A 1 95 ? 5.619 -4.990 3.899 1.00 92.75 95 ILE A CA 1
ATOM 753 C C . ILE A 1 95 ? 5.865 -5.697 5.235 1.00 92.75 95 ILE A C 1
ATOM 755 O O . ILE A 1 95 ? 4.935 -5.891 6.014 1.00 92.75 95 ILE A O 1
ATOM 759 N N . LEU A 1 96 ? 7.123 -6.007 5.554 1.00 93.12 96 LEU A N 1
ATOM 760 C CA . LEU A 1 96 ? 7.464 -6.633 6.832 1.00 93.12 96 LEU A CA 1
ATOM 761 C C . LEU A 1 96 ? 7.133 -5.705 8.005 1.00 93.12 96 LEU A C 1
ATOM 763 O O . LEU A 1 96 ? 6.544 -6.140 8.993 1.00 93.12 96 LEU A O 1
ATOM 767 N N . LYS A 1 97 ? 7.459 -4.411 7.884 1.00 91.12 97 LYS A N 1
ATOM 768 C CA . LYS A 1 97 ? 7.245 -3.441 8.958 1.00 91.12 97 LYS A CA 1
ATOM 769 C C . LYS A 1 97 ? 5.776 -3.284 9.345 1.00 91.12 97 LYS A C 1
ATOM 771 O O . LYS A 1 97 ? 5.441 -3.309 10.524 1.00 91.12 97 LYS A O 1
ATOM 776 N N . SER A 1 98 ? 4.918 -3.098 8.350 1.00 90.88 98 SER A N 1
ATOM 777 C CA . SER A 1 98 ? 3.490 -2.827 8.537 1.00 90.88 98 SER A CA 1
ATOM 778 C C . SER A 1 98 ? 2.705 -4.029 9.065 1.00 90.88 98 SER A C 1
ATOM 780 O O . SER A 1 98 ? 1.711 -3.839 9.767 1.00 90.88 98 SER A O 1
ATOM 782 N N . ASN A 1 99 ? 3.167 -5.246 8.767 1.00 90.06 99 ASN A N 1
ATOM 783 C CA . ASN A 1 99 ? 2.522 -6.476 9.214 1.00 90.06 99 ASN A CA 1
ATOM 784 C C . ASN A 1 99 ? 3.036 -6.975 10.571 1.00 90.06 99 ASN A C 1
ATOM 786 O O . ASN A 1 99 ? 2.254 -7.512 11.346 1.00 90.06 99 ASN A O 1
ATOM 790 N N . LEU A 1 100 ? 4.326 -6.790 10.882 1.00 89.44 100 LEU A N 1
ATOM 791 C CA . LEU A 1 100 ? 4.934 -7.370 12.088 1.00 89.44 100 LEU A CA 1
ATOM 792 C C . LEU A 1 100 ? 5.024 -6.408 13.281 1.00 89.44 100 LEU A C 1
ATOM 794 O O . LEU A 1 100 ? 5.158 -6.869 14.412 1.00 89.44 100 LEU A O 1
ATOM 798 N N . TRP A 1 101 ? 4.961 -5.089 13.070 1.00 87.50 101 TRP A N 1
ATOM 799 C CA . TRP A 1 101 ? 5.091 -4.108 14.154 1.00 87.50 101 TRP A CA 1
ATOM 800 C C . TRP A 1 101 ? 3.802 -3.318 14.416 1.00 87.50 101 TRP A C 1
ATOM 802 O O . TRP A 1 101 ? 2.992 -3.050 13.527 1.00 87.50 101 TRP A O 1
ATOM 812 N N . HIS A 1 102 ? 3.646 -2.902 15.675 1.00 69.12 102 HIS A N 1
ATOM 813 C CA . HIS A 1 102 ? 2.582 -2.010 16.136 1.00 69.12 102 HIS A CA 1
ATOM 814 C C . HIS A 1 102 ? 2.617 -0.638 15.431 1.00 69.12 102 HIS A C 1
ATOM 816 O O . HIS A 1 102 ? 3.687 -0.195 15.005 1.00 69.12 102 HIS A O 1
ATOM 822 N N . PRO A 1 103 ? 1.480 0.080 15.342 1.00 82.00 103 PRO A N 1
ATOM 823 C CA . PRO A 1 103 ? 0.163 -0.225 15.925 1.00 82.00 103 PRO A CA 1
ATOM 824 C C . PRO A 1 103 ? -0.561 -1.363 15.198 1.00 82.00 103 PRO A C 1
ATOM 826 O O . PRO A 1 103 ? -0.227 -1.669 14.065 1.00 82.00 103 PRO A O 1
ATOM 829 N N . HIS A 1 104 ? -1.521 -2.020 15.846 1.00 80.12 104 HIS A N 1
ATOM 830 C CA . HIS A 1 104 ? -2.496 -2.869 15.151 1.00 80.12 104 HIS A CA 1
ATOM 831 C C . HIS A 1 104 ? -3.790 -2.079 15.008 1.00 80.12 104 HIS A C 1
ATOM 833 O O . HIS A 1 104 ? -4.172 -1.356 15.929 1.00 80.12 104 HIS A O 1
ATOM 839 N N . VAL A 1 105 ? -4.438 -2.190 13.852 1.00 89.06 105 VAL A N 1
ATOM 840 C CA . VAL A 1 105 ? -5.702 -1.492 13.605 1.00 89.06 105 VAL A CA 1
ATOM 841 C C . VAL A 1 105 ? -6.841 -2.315 14.202 1.00 89.06 105 VAL A C 1
ATOM 843 O O . VAL A 1 105 ? -6.914 -3.514 13.923 1.00 89.06 105 VAL A O 1
ATOM 846 N N . PRO A 1 106 ? -7.723 -1.725 15.028 1.00 90.69 106 PRO A N 1
ATOM 847 C CA . PRO A 1 106 ? -8.942 -2.407 15.438 1.00 90.69 106 PRO A CA 1
ATOM 848 C C . PRO A 1 106 ? -9.834 -2.661 14.219 1.00 90.69 106 PRO A C 1
ATOM 850 O O . PRO A 1 106 ? -9.767 -1.940 13.223 1.00 90.69 106 PRO A O 1
ATOM 853 N N . ARG A 1 107 ? -10.712 -3.665 14.301 1.00 92.81 107 ARG A N 1
ATOM 854 C CA . ARG A 1 107 ? -11.694 -3.885 13.235 1.00 92.81 107 ARG A CA 1
ATOM 855 C C . ARG A 1 107 ? -12.562 -2.644 13.065 1.00 92.81 107 ARG A C 1
ATOM 857 O O . ARG A 1 107 ? -13.119 -2.133 14.035 1.00 92.81 107 ARG A O 1
ATOM 864 N N . TRP A 1 108 ? -12.674 -2.186 11.828 1.00 94.12 108 TRP A N 1
ATOM 865 C CA . TRP A 1 108 ? -13.501 -1.050 11.474 1.00 94.12 108 TRP A CA 1
ATOM 866 C C . TRP A 1 108 ? -14.939 -1.506 11.238 1.00 94.12 108 TRP A C 1
ATOM 868 O O . TRP A 1 108 ? -15.194 -2.509 10.568 1.00 94.12 108 TRP A O 1
ATOM 878 N N . THR A 1 109 ? -15.885 -0.752 11.787 1.00 90.75 109 THR A N 1
ATOM 879 C CA . THR A 1 109 ? -17.317 -0.954 11.573 1.00 90.75 109 THR A CA 1
ATOM 880 C C . THR A 1 109 ? -17.853 0.157 10.678 1.00 90.75 109 THR A C 1
ATOM 882 O O . THR A 1 109 ? -17.658 1.329 11.015 1.00 90.75 109 THR A O 1
ATOM 885 N N . PRO A 1 110 ? -18.542 -0.170 9.572 1.00 87.19 110 PRO A N 1
ATOM 886 C CA . PRO A 1 110 ? -19.194 0.848 8.767 1.00 87.19 110 PRO A CA 1
ATOM 887 C C . PRO A 1 110 ? -20.273 1.577 9.589 1.00 87.19 110 PRO A C 1
ATOM 889 O O . PRO A 1 110 ? -20.905 0.954 10.446 1.00 87.19 110 PRO A O 1
ATOM 892 N N . PRO A 1 111 ? -20.498 2.879 9.344 1.00 85.62 111 PRO A N 1
ATOM 893 C CA . PRO A 1 111 ? -21.634 3.604 9.896 1.00 85.62 111 PRO A CA 1
ATOM 894 C C . PRO A 1 111 ? -22.950 2.932 9.491 1.00 85.62 111 PRO A C 1
ATOM 896 O O . PRO A 1 111 ? -23.045 2.323 8.424 1.00 85.62 111 PRO A O 1
ATOM 899 N N . LEU A 1 112 ? -23.944 3.037 10.376 1.00 81.00 112 LEU A N 1
ATOM 900 C CA . LEU A 1 112 ? -25.264 2.416 10.216 1.00 81.00 112 LEU A CA 1
ATOM 901 C C . LEU A 1 112 ? -26.044 3.001 9.035 1.00 81.00 112 LEU A C 1
ATOM 903 O O . LEU A 1 112 ? -26.751 2.272 8.347 1.00 81.00 112 LEU A O 1
ATOM 907 N N . GLU A 1 113 ? -25.892 4.302 8.804 1.00 80.19 113 GLU A N 1
ATOM 908 C CA . GLU A 1 113 ? -26.465 5.000 7.662 1.00 80.19 113 GLU A CA 1
ATOM 909 C C . GLU A 1 113 ? -25.396 5.161 6.585 1.00 80.19 113 GLU A C 1
ATOM 911 O O . GLU A 1 113 ? -24.263 5.578 6.856 1.00 80.19 113 GLU A O 1
ATOM 916 N N . ASP A 1 114 ? -25.754 4.805 5.354 1.00 72.56 114 ASP A N 1
ATOM 917 C CA . ASP A 1 114 ? -24.907 5.073 4.207 1.00 72.56 114 ASP A CA 1
ATOM 918 C C . ASP A 1 114 ? -25.074 6.550 3.812 1.00 72.56 114 ASP A C 1
ATOM 920 O O . ASP A 1 114 ? -26.169 6.945 3.399 1.00 72.56 114 ASP A O 1
ATOM 924 N N . PRO A 1 115 ? -24.018 7.379 3.908 1.00 69.31 115 PRO A N 1
ATOM 925 C CA . PRO A 1 115 ? -24.093 8.790 3.535 1.00 69.31 115 PRO A CA 1
ATOM 926 C C . PRO A 1 115 ? -24.386 9.010 2.043 1.00 69.31 115 PRO A C 1
ATOM 928 O O . PRO A 1 115 ? -24.610 10.147 1.641 1.00 69.31 115 PRO A O 1
ATOM 931 N N . TRP A 1 116 ? -24.358 7.953 1.223 1.00 70.06 116 TRP A N 1
ATOM 932 C CA . TRP A 1 116 ? -24.677 7.990 -0.204 1.00 70.06 116 TRP A CA 1
ATOM 933 C C . TRP A 1 116 ? -26.111 7.533 -0.524 1.00 70.06 116 TRP A C 1
ATOM 935 O O . TRP A 1 116 ? -26.500 7.559 -1.688 1.00 70.06 116 TRP A O 1
ATOM 945 N N . HIS A 1 117 ? -26.898 7.128 0.483 1.00 63.25 117 HIS A N 1
ATOM 946 C CA . HIS A 1 117 ? -28.311 6.749 0.337 1.00 63.25 117 HIS A CA 1
ATOM 947 C C . HIS A 1 117 ? -29.302 7.880 0.662 1.00 63.25 117 HIS A C 1
ATOM 949 O O . HIS A 1 117 ? -30.508 7.638 0.694 1.00 63.25 117 HIS A O 1
ATOM 955 N N . THR A 1 118 ? -28.832 9.110 0.867 1.00 60.19 118 THR A N 1
ATOM 956 C CA . THR A 1 118 ? -29.694 10.288 1.009 1.00 60.19 118 THR A CA 1
ATOM 957 C C . THR A 1 118 ? -30.399 10.600 -0.315 1.00 60.19 118 THR A C 1
ATOM 959 O O . THR A 1 118 ? -29.803 11.110 -1.258 1.00 60.19 118 THR A O 1
ATOM 962 N N . ASP A 1 119 ? -31.683 10.248 -0.357 1.00 60.12 119 ASP A N 1
ATOM 963 C CA . ASP A 1 119 ? -32.730 10.782 -1.226 1.00 60.12 119 ASP A CA 1
ATOM 964 C C . ASP A 1 119 ? -32.424 10.823 -2.732 1.00 60.12 119 ASP A C 1
ATOM 966 O O . ASP A 1 119 ? -32.323 11.878 -3.353 1.00 60.12 119 ASP A O 1
ATOM 970 N N . LEU A 1 120 ? -32.464 9.651 -3.374 1.00 60.38 120 LEU A N 1
ATOM 971 C CA . LEU A 1 120 ? -32.968 9.562 -4.752 1.00 60.38 120 LEU A CA 1
ATOM 972 C C . LEU A 1 120 ? -34.501 9.732 -4.741 1.00 60.38 120 LEU A C 1
ATOM 974 O O . LEU A 1 120 ? -35.238 8.841 -5.162 1.00 60.38 120 LEU A O 1
ATOM 978 N N . SER A 1 121 ? -34.994 10.845 -4.192 1.00 54.06 121 SER A N 1
ATOM 979 C CA . SER A 1 121 ? -36.367 11.288 -4.428 1.00 54.06 121 SER A CA 1
ATOM 980 C C . SER A 1 121 ? -36.425 11.793 -5.871 1.00 54.06 121 SER A C 1
ATOM 982 O O . SER A 1 121 ? -35.638 12.676 -6.215 1.00 54.06 121 SER A O 1
ATOM 984 N N . PRO A 1 122 ? -37.278 11.234 -6.744 1.00 61.25 122 PRO A N 1
ATOM 985 C CA . PRO A 1 122 ? -37.507 11.826 -8.048 1.00 61.25 122 PRO A CA 1
ATOM 986 C C . PRO A 1 122 ?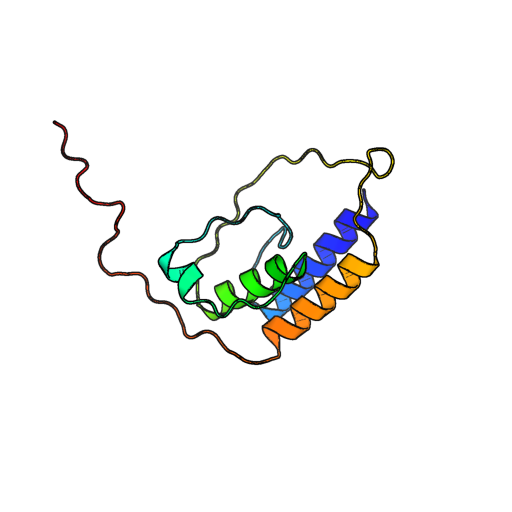 -38.314 13.113 -7.838 1.00 61.25 122 PRO A C 1
ATOM 988 O O . PRO A 1 122 ? -39.513 13.043 -7.569 1.00 61.25 122 PRO A O 1
ATOM 991 N N . ASP A 1 123 ? -37.642 14.261 -7.912 1.00 56.91 123 ASP A N 1
ATOM 992 C CA . ASP A 1 123 ? -38.296 15.546 -8.191 1.00 56.91 123 ASP A CA 1
ATOM 993 C C . ASP A 1 123 ? -38.816 15.577 -9.640 1.00 56.91 123 ASP A C 1
ATOM 995 O O . ASP A 1 123 ? -38.084 15.111 -10.551 1.00 56.91 123 ASP A O 1
#

Radius of gyration: 16.88 Å; chains: 1; bounding box: 55×30×38 Å

Sequence (123 aa):
MFWHSVGNRLLTLLSNILTDVNLTDMETCYKMIRTDLLRSLPLSTKRFGIEPELTARLAQAGARIYELPISYHGRSYSEGKKIGWKDGVSALGWILKSNLWHPHVPRWTPPLEDPWHTDLSPD

pLDDT: mean 86.11, std 9.96, range [54.06, 95.75]